Protein AF-A0A6I1W0S6-F1 (afdb_monomer_lite)

Foldseek 3Di:
DDDDDPDDDDDDDDDDPDDDDDPVNVLLVCCLVCVLQPPDWDDDPNHTSPCVVQVVQWDWDWDQDPPRWIKIKIKTFQVDGDPDLAQWAEWEADPSDTDDTHACADDNRNNDDSVDPVRRGIHMYIYTDPPNVPD

Sequence (135 aa):
EFSEREGEGTRLSVVVNRKMPDLEEIITVLAARFIHDPGFQIRVNGTPLTLAKLEQHARSHTLTLSEGRTAKVIVIDSTQQNHSSIHQGVAFWVDHRLVGDPTWAIGQVANFDGRTRFAKRYKIIVDTLGFEDHV

Secondary structure (DSSP, 8-state):
-----SS----------S-PPPHHHHHHHHHHHHTT-TTS--EETTEE--THHHHTTEEEEEEE-GGG-EEEEEEEE-TTS----TT-SEEEEETTEEEEEEESEETTEE-S-TTSHHHHHEEEEEEEET-GGG-

pLDDT: mean 77.07, std 12.6, range [37.44, 93.69]

Structure (mmCIF, N/CA/C/O backbone):
data_AF-A0A6I1W0S6-F1
#
_entry.id   AF-A0A6I1W0S6-F1
#
loop_
_atom_site.group_PDB
_atom_site.id
_atom_site.type_symbol
_atom_site.label_atom_id
_atom_site.label_alt_id
_atom_site.label_comp_id
_atom_site.label_asym_id
_atom_site.label_entity_id
_atom_site.label_seq_id
_atom_site.pdbx_PDB_ins_code
_atom_site.Cartn_x
_atom_site.Cartn_y
_atom_site.Cartn_z
_atom_site.occupancy
_atom_site.B_iso_or_equiv
_atom_site.auth_seq_id
_atom_site.auth_comp_id
_atom_site.auth_asym_id
_atom_site.auth_atom_id
_atom_site.pdbx_PDB_model_num
ATOM 1 N N . GLU A 1 1 ? -35.819 10.661 0.025 1.00 37.44 1 GLU A N 1
ATOM 2 C CA . GLU A 1 1 ? -35.445 11.747 -0.903 1.00 37.44 1 GLU A CA 1
ATOM 3 C C . GLU A 1 1 ? -33.954 11.670 -1.179 1.00 37.44 1 GLU A C 1
ATOM 5 O O . GLU A 1 1 ? -33.176 11.583 -0.234 1.00 37.44 1 GLU A O 1
ATOM 10 N N . PHE A 1 2 ? -33.558 11.625 -2.449 1.00 49.00 2 PHE A N 1
ATOM 11 C CA . PHE A 1 2 ? -32.158 11.766 -2.840 1.00 49.00 2 PHE A CA 1
ATOM 12 C C . PHE A 1 2 ? -31.937 13.243 -3.156 1.00 49.00 2 PHE A C 1
ATOM 14 O O . PHE A 1 2 ? -32.390 13.728 -4.185 1.00 49.00 2 PHE A O 1
ATOM 21 N N . SER A 1 3 ? -31.326 13.969 -2.223 1.00 57.41 3 SER A N 1
ATOM 22 C CA . SER A 1 3 ? -30.845 15.325 -2.476 1.00 57.41 3 SER A CA 1
ATOM 23 C C . SER A 1 3 ? -29.646 15.263 -3.424 1.00 57.41 3 SER A C 1
ATOM 25 O O . SER A 1 3 ? -28.824 14.349 -3.293 1.00 57.41 3 SER A O 1
ATOM 27 N N . GLU A 1 4 ? -29.501 16.247 -4.313 1.00 57.88 4 GLU A N 1
ATOM 28 C CA . GLU A 1 4 ? -28.235 16.471 -5.016 1.00 57.88 4 GLU A CA 1
ATOM 29 C C . GLU A 1 4 ? -27.103 16.575 -3.989 1.00 57.88 4 GLU A C 1
ATOM 31 O O . GLU A 1 4 ? -27.207 17.261 -2.967 1.00 57.88 4 GLU A O 1
ATOM 36 N N . ARG A 1 5 ? -26.043 15.806 -4.218 1.00 69.94 5 ARG A N 1
ATOM 37 C CA . ARG A 1 5 ? -24.804 15.862 -3.447 1.00 69.94 5 ARG A CA 1
ATOM 38 C C . ARG A 1 5 ? -23.705 16.237 -4.420 1.00 69.94 5 ARG A C 1
ATOM 40 O O . ARG A 1 5 ? -23.686 15.728 -5.533 1.00 69.94 5 ARG A O 1
ATOM 47 N N . GLU A 1 6 ? -22.802 17.109 -3.993 1.00 80.06 6 GLU A N 1
ATOM 48 C CA . GLU A 1 6 ? -21.603 17.408 -4.768 1.00 80.06 6 GLU A CA 1
ATOM 49 C C . GLU A 1 6 ? -20.769 16.135 -4.975 1.00 80.06 6 GLU A C 1
ATOM 51 O O . GLU A 1 6 ? -20.415 15.449 -4.009 1.00 80.06 6 GLU A O 1
ATOM 56 N N . GLY A 1 7 ? -20.443 15.852 -6.238 1.00 83.69 7 GLY A N 1
ATOM 57 C CA . GLY A 1 7 ? -19.538 14.781 -6.652 1.00 83.69 7 GLY A CA 1
ATOM 58 C C . GLY A 1 7 ? -20.198 13.439 -6.982 1.00 83.69 7 GLY A C 1
ATOM 59 O O . GLY A 1 7 ? -21.395 13.224 -6.805 1.00 83.69 7 GLY A O 1
ATOM 60 N N . GLU A 1 8 ? -19.367 12.513 -7.460 1.00 86.25 8 GLU A N 1
ATOM 61 C CA . GLU A 1 8 ? -19.744 11.146 -7.823 1.00 86.25 8 GLU A CA 1
ATOM 62 C C . GLU A 1 8 ? -19.042 10.144 -6.899 1.00 86.25 8 GLU A C 1
ATOM 64 O O . GLU A 1 8 ? -17.875 10.315 -6.539 1.00 86.25 8 GLU A O 1
ATOM 69 N N . GLY A 1 9 ? -19.743 9.087 -6.487 1.00 87.19 9 GLY A N 1
ATOM 70 C CA . GLY A 1 9 ? -19.147 8.049 -5.652 1.00 87.19 9 GLY A CA 1
ATOM 71 C C . GLY A 1 9 ? -20.156 7.101 -5.018 1.00 87.19 9 GLY A C 1
ATOM 72 O O . GLY A 1 9 ? -21.369 7.240 -5.169 1.00 87.19 9 GLY A O 1
ATOM 73 N N . THR A 1 10 ? -19.639 6.127 -4.270 1.00 88.50 10 THR A N 1
ATOM 74 C CA . THR A 1 10 ? -20.451 5.142 -3.544 1.00 88.50 10 THR A CA 1
ATOM 75 C C . THR A 1 10 ? -20.317 5.355 -2.042 1.00 88.50 10 THR A C 1
ATOM 77 O O . THR A 1 10 ? -19.210 5.423 -1.511 1.00 88.50 10 THR A O 1
ATOM 80 N N . ARG A 1 11 ? -21.450 5.425 -1.333 1.00 89.06 11 ARG A N 1
ATOM 81 C CA . ARG A 1 11 ? -21.488 5.461 0.134 1.00 89.06 11 ARG A CA 1
ATOM 82 C C . ARG A 1 11 ? -22.066 4.158 0.666 1.00 89.06 11 ARG A C 1
ATOM 84 O O . ARG A 1 11 ? -23.219 3.840 0.399 1.00 89.06 11 ARG A O 1
ATOM 91 N N . LEU A 1 12 ? -21.283 3.467 1.486 1.00 90.88 12 LEU A N 1
ATOM 92 C CA . LEU A 1 12 ? -21.741 2.340 2.293 1.00 90.88 12 LEU A CA 1
ATOM 93 C C . LEU A 1 12 ? -21.954 2.818 3.732 1.00 90.88 12 LEU A C 1
ATOM 95 O O . LEU A 1 12 ? -21.187 3.632 4.248 1.00 90.88 12 LEU A O 1
ATOM 99 N N . SER A 1 13 ? -23.028 2.378 4.379 1.00 92.56 13 SER A N 1
ATOM 100 C CA . SER A 1 13 ? -23.358 2.777 5.751 1.00 92.56 13 SER A CA 1
ATOM 101 C C . SER A 1 13 ? -24.023 1.619 6.479 1.00 92.56 13 SER A C 1
ATOM 103 O O . SER A 1 13 ? -24.824 0.893 5.897 1.00 92.56 13 SER A O 1
ATOM 105 N N . VAL A 1 14 ? -23.678 1.447 7.752 1.00 91.31 14 VAL A N 1
ATOM 106 C CA . VAL A 1 14 ? -24.198 0.379 8.609 1.00 91.31 14 VAL A CA 1
ATOM 107 C C . VAL A 1 14 ? -24.452 0.929 10.008 1.00 91.31 14 VAL A C 1
ATOM 109 O O . VAL A 1 14 ? -23.733 1.814 10.469 1.00 91.31 14 VAL A O 1
ATOM 112 N N . VAL A 1 15 ? -25.478 0.409 10.682 1.00 93.69 15 VAL A N 1
ATOM 113 C CA . VAL A 1 15 ? -25.746 0.703 12.094 1.00 93.69 15 VAL A CA 1
ATOM 114 C C . VAL A 1 15 ? -25.036 -0.340 12.948 1.00 93.69 15 VAL A C 1
ATOM 116 O O . VAL A 1 15 ? -25.239 -1.543 12.775 1.00 93.69 15 VAL A O 1
ATOM 119 N N . VAL A 1 16 ? -24.188 0.114 13.868 1.00 91.44 16 VAL A N 1
ATOM 120 C CA . VAL A 1 16 ? -23.445 -0.779 14.759 1.00 91.44 16 VAL A CA 1
ATOM 121 C C . VAL A 1 16 ? -24.324 -1.157 15.949 1.00 91.44 16 VAL A C 1
ATOM 123 O O . VAL A 1 16 ? -24.584 -0.338 16.823 1.00 91.44 16 VAL A O 1
ATOM 126 N N . ASN A 1 17 ? -24.761 -2.416 15.997 1.00 92.56 17 ASN A N 1
ATOM 127 C CA . ASN A 1 17 ? -25.619 -2.916 17.079 1.00 92.56 17 ASN A CA 1
ATOM 128 C C . ASN A 1 17 ? -24.824 -3.436 18.290 1.00 92.56 17 ASN A C 1
ATOM 130 O O . ASN A 1 17 ? -25.326 -3.430 19.412 1.00 92.56 17 ASN A O 1
ATOM 134 N N . ARG A 1 18 ? -23.598 -3.934 18.072 1.00 88.25 18 ARG A N 1
ATOM 135 C CA . ARG A 1 18 ? -22.690 -4.486 19.095 1.00 88.25 18 ARG A CA 1
ATOM 136 C C . ARG A 1 18 ? -21.240 -4.356 18.634 1.00 88.25 18 ARG A C 1
ATOM 138 O O . ARG A 1 18 ? -21.001 -4.360 17.433 1.00 88.25 18 ARG A O 1
ATOM 145 N N . LYS A 1 19 ? -20.299 -4.339 19.591 1.00 86.62 19 LYS A N 1
ATOM 146 C CA . LYS A 1 19 ? -18.843 -4.229 19.363 1.00 86.62 19 LYS A CA 1
ATOM 147 C C . LYS A 1 19 ? -18.498 -3.029 18.477 1.00 86.62 19 LYS A C 1
ATOM 149 O O . LYS A 1 19 ? -18.159 -3.186 17.309 1.00 86.62 19 LYS A O 1
ATOM 154 N N . MET A 1 20 ? -18.621 -1.832 19.052 1.00 88.44 20 MET A N 1
ATOM 155 C CA . MET A 1 20 ? -18.151 -0.617 18.392 1.00 88.44 20 MET A CA 1
ATOM 156 C C . MET A 1 20 ? -16.669 -0.789 18.036 1.00 88.44 20 MET A C 1
ATOM 158 O O . MET A 1 20 ? -15.904 -1.14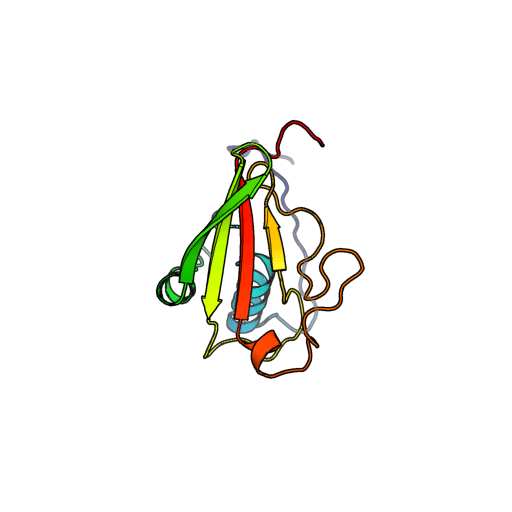6 18.935 1.00 88.44 20 MET A O 1
ATOM 162 N N . PRO A 1 21 ? -16.270 -0.602 16.767 1.00 84.75 21 PRO A N 1
ATOM 163 C CA . PRO A 1 21 ? -14.874 -0.739 16.392 1.00 84.75 21 PRO A CA 1
ATOM 164 C C . PRO A 1 21 ? -14.042 0.330 17.094 1.00 84.75 21 PRO A C 1
ATOM 166 O O . PRO A 1 21 ? -14.460 1.489 17.179 1.00 84.75 21 PRO A O 1
ATOM 169 N N . ASP A 1 22 ? -12.873 -0.066 17.579 1.00 85.69 22 ASP A N 1
ATOM 1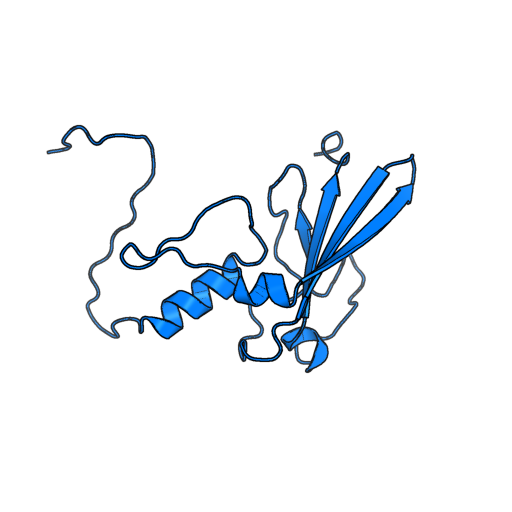70 C CA . ASP A 1 22 ? -11.923 0.873 18.150 1.00 85.69 22 ASP A CA 1
ATOM 171 C C . ASP A 1 22 ? -11.239 1.696 17.045 1.00 85.69 22 ASP A C 1
ATOM 173 O O . ASP A 1 22 ? -10.980 1.207 15.941 1.00 85.69 22 ASP A O 1
ATOM 177 N N . LEU A 1 23 ? -10.959 2.970 17.326 1.00 82.81 23 LEU A N 1
ATOM 178 C CA . LEU A 1 23 ? -10.368 3.877 16.344 1.00 82.81 23 LEU A CA 1
ATOM 179 C C . LEU A 1 23 ? -8.955 3.439 15.934 1.00 82.81 23 LEU A C 1
ATOM 181 O O . LEU A 1 23 ? -8.612 3.529 14.752 1.00 82.81 23 LEU A O 1
ATOM 185 N N . GLU A 1 24 ? -8.144 2.960 16.878 1.00 73.75 24 GLU A N 1
ATOM 186 C CA . GLU A 1 24 ? -6.790 2.482 16.590 1.00 73.75 24 GLU A CA 1
ATOM 187 C C . GLU A 1 24 ? -6.839 1.199 15.755 1.00 73.75 24 GLU A C 1
ATOM 189 O O . GLU A 1 24 ? -6.046 1.031 14.823 1.00 73.75 24 GLU A O 1
ATOM 194 N N . GLU A 1 25 ? -7.814 0.328 16.021 1.00 71.50 25 GLU A N 1
ATOM 195 C CA . GLU A 1 25 ? -8.055 -0.877 15.224 1.00 71.50 25 GLU A CA 1
ATOM 196 C C . GLU A 1 25 ? -8.475 -0.531 13.785 1.00 71.50 25 GLU A C 1
ATOM 198 O O . GLU A 1 25 ? -7.892 -1.066 12.837 1.00 71.50 25 GLU A O 1
ATOM 203 N N . ILE A 1 26 ? -9.406 0.415 13.593 1.00 81.25 26 ILE A N 1
ATOM 204 C CA . ILE A 1 26 ? -9.799 0.911 12.258 1.00 81.25 26 ILE A CA 1
ATOM 205 C C . ILE A 1 26 ? -8.572 1.420 11.499 1.00 81.25 26 ILE A C 1
ATOM 207 O O . ILE A 1 26 ? -8.344 1.041 10.347 1.00 81.25 26 ILE A O 1
ATOM 211 N N . ILE A 1 27 ? -7.780 2.279 12.143 1.00 76.88 27 ILE A N 1
ATOM 212 C CA . ILE A 1 27 ? -6.568 2.853 11.554 1.00 76.88 27 ILE A CA 1
ATOM 213 C C . ILE A 1 27 ? -5.595 1.743 11.155 1.00 76.88 27 ILE A C 1
ATOM 215 O O . ILE A 1 27 ? -5.084 1.754 10.036 1.00 76.88 27 ILE A O 1
ATOM 219 N N . THR A 1 28 ? -5.377 0.765 12.033 1.00 66.94 28 THR A N 1
ATOM 220 C CA . THR A 1 28 ? -4.467 -0.359 11.792 1.00 66.94 28 THR A CA 1
ATOM 221 C C . THR A 1 28 ? -4.924 -1.204 10.606 1.00 66.94 28 THR A C 1
ATOM 223 O O . THR A 1 28 ? -4.116 -1.525 9.733 1.00 66.94 28 THR A O 1
ATOM 226 N N . VAL A 1 29 ? -6.219 -1.528 10.524 1.00 69.94 29 VAL A N 1
ATOM 227 C CA . VAL A 1 29 ? -6.792 -2.313 9.419 1.00 69.94 29 VAL A CA 1
ATOM 228 C C . VAL A 1 29 ? -6.684 -1.561 8.093 1.00 69.94 29 VAL A C 1
ATOM 230 O O . VAL A 1 29 ? -6.237 -2.142 7.101 1.00 69.94 29 VAL A O 1
ATOM 233 N N . LEU A 1 30 ? -7.049 -0.276 8.066 1.00 77.88 30 LEU A N 1
ATOM 234 C CA . LEU A 1 30 ? -6.967 0.553 6.860 1.00 77.88 30 LEU A CA 1
ATOM 235 C C . LEU A 1 30 ? -5.517 0.740 6.410 1.00 77.88 30 LEU A C 1
ATOM 237 O O . LEU A 1 30 ? -5.217 0.543 5.235 1.00 77.88 30 LEU A O 1
ATOM 241 N N . ALA A 1 31 ? -4.607 1.039 7.340 1.00 70.75 31 ALA A N 1
ATOM 242 C CA . ALA A 1 31 ? -3.185 1.142 7.044 1.00 70.75 31 ALA A CA 1
ATOM 243 C C . ALA A 1 31 ? -2.645 -0.187 6.507 1.00 70.75 31 ALA A C 1
ATOM 245 O O . ALA A 1 31 ? -1.973 -0.203 5.487 1.00 70.75 31 ALA A O 1
ATOM 246 N N . ALA A 1 32 ? -2.958 -1.323 7.132 1.00 63.56 32 ALA A N 1
ATOM 247 C CA . ALA A 1 32 ? -2.497 -2.623 6.651 1.00 63.56 32 ALA A CA 1
ATOM 248 C C . ALA A 1 32 ? -3.023 -2.956 5.247 1.00 63.56 32 ALA A C 1
ATOM 250 O O . ALA A 1 32 ? -2.264 -3.477 4.435 1.00 63.56 32 ALA A O 1
ATOM 251 N N . ARG A 1 33 ? -4.292 -2.642 4.960 1.00 69.50 33 ARG A N 1
ATOM 252 C CA . ARG A 1 33 ? -4.927 -2.939 3.669 1.00 69.50 33 ARG A CA 1
ATOM 253 C C . ARG A 1 33 ? -4.398 -2.062 2.538 1.00 69.50 33 ARG A C 1
ATOM 255 O O . ARG A 1 33 ? -4.240 -2.544 1.424 1.00 69.50 33 ARG A O 1
ATOM 262 N N . PHE A 1 34 ? -4.140 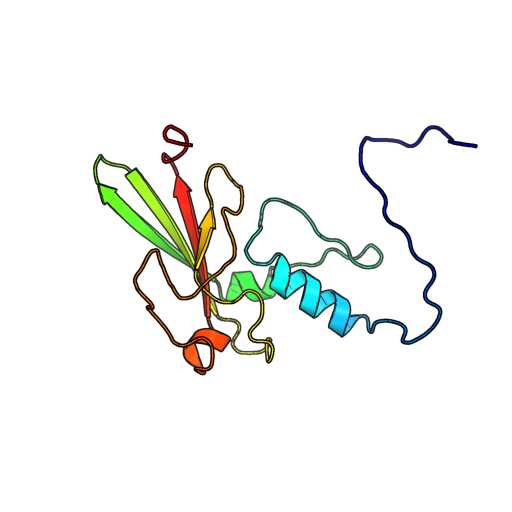-0.793 2.825 1.00 73.38 34 PHE A N 1
ATOM 263 C CA . PHE A 1 34 ? -3.923 0.217 1.794 1.00 73.38 34 PHE A CA 1
ATOM 264 C C . PHE A 1 34 ? -2.522 0.826 1.801 1.00 73.38 34 PHE A C 1
ATOM 266 O O . PHE A 1 34 ? -2.225 1.685 0.988 1.00 73.38 34 PHE A O 1
ATOM 273 N N . ILE A 1 35 ? -1.614 0.351 2.657 1.00 68.06 35 ILE A N 1
ATOM 274 C CA . ILE A 1 35 ? -0.192 0.729 2.593 1.00 68.06 35 ILE A CA 1
ATOM 275 C C . ILE A 1 35 ? 0.449 0.407 1.242 1.00 68.06 35 ILE A C 1
ATOM 277 O O . ILE A 1 35 ? 1.410 1.056 0.846 1.00 68.06 35 ILE A O 1
ATOM 281 N N . HIS A 1 36 ? -0.077 -0.604 0.553 1.00 62.81 36 HIS A N 1
ATOM 282 C CA . HIS A 1 36 ? 0.361 -0.969 -0.781 1.00 62.81 36 HIS A CA 1
ATOM 283 C C . HIS A 1 36 ? -0.293 -0.111 -1.862 1.00 62.81 36 HIS A C 1
ATOM 285 O O . HIS A 1 36 ? 0.098 -0.264 -3.004 1.00 62.81 36 HIS A O 1
ATOM 291 N N . ASP A 1 37 ? -1.246 0.764 -1.517 1.00 66.94 37 ASP A N 1
ATOM 292 C CA . ASP A 1 37 ? -2.028 1.557 -2.458 1.00 66.94 37 ASP A CA 1
ATOM 293 C C . ASP A 1 37 ? -1.875 3.074 -2.262 1.00 66.94 37 ASP A C 1
ATOM 295 O O . ASP A 1 37 ? -2.695 3.709 -1.597 1.00 66.94 37 ASP A O 1
ATOM 299 N N . PRO A 1 38 ? -0.809 3.685 -2.817 1.00 62.09 38 PRO A N 1
ATOM 300 C CA . PRO A 1 38 ? -0.597 5.130 -2.734 1.00 62.09 38 PRO A CA 1
ATOM 301 C C . PRO A 1 38 ? -1.562 5.961 -3.599 1.00 62.09 38 PRO A C 1
ATOM 303 O O . PRO A 1 38 ? -1.483 7.190 -3.564 1.00 62.09 38 PRO A O 1
ATOM 306 N N . GLY A 1 39 ? -2.449 5.337 -4.385 1.00 67.88 39 GLY A N 1
ATOM 307 C CA . GLY A 1 39 ? -3.290 6.022 -5.370 1.00 67.88 39 GLY A CA 1
ATOM 308 C C . GLY A 1 39 ? -4.434 6.848 -4.775 1.00 67.88 39 GLY A C 1
ATOM 309 O O . GLY A 1 39 ? -5.068 7.619 -5.495 1.00 67.88 39 GLY A O 1
ATOM 310 N N . PHE A 1 40 ? -4.712 6.728 -3.473 1.00 70.50 40 PHE A N 1
ATOM 311 C CA . PHE A 1 40 ? -5.803 7.462 -2.831 1.00 70.50 40 PHE A CA 1
ATOM 312 C C . PHE A 1 40 ? -5.499 7.933 -1.409 1.00 70.50 40 PHE A C 1
ATOM 314 O O . PHE A 1 40 ? -4.721 7.356 -0.654 1.00 70.50 40 PHE A O 1
ATOM 321 N N . GLN A 1 41 ? -6.192 9.006 -1.017 1.00 76.31 41 GLN A N 1
ATOM 322 C CA . GLN A 1 41 ? -6.164 9.540 0.339 1.00 76.31 41 GLN A CA 1
ATOM 323 C C . GLN A 1 41 ? -7.251 8.881 1.192 1.00 76.31 41 GLN A C 1
ATOM 325 O O . GLN A 1 41 ? -8.442 8.982 0.898 1.00 76.31 41 GLN A O 1
ATOM 330 N N . ILE A 1 42 ? -6.850 8.284 2.312 1.00 82.50 42 ILE A N 1
ATOM 331 C CA . ILE A 1 42 ? -7.775 7.775 3.328 1.00 82.50 42 ILE A CA 1
ATOM 332 C C . ILE A 1 42 ? -7.957 8.831 4.414 1.00 82.50 42 ILE A C 1
ATOM 334 O O . ILE A 1 42 ? -6.990 9.437 4.881 1.00 82.50 42 ILE A O 1
ATOM 338 N N . ARG A 1 43 ? -9.198 9.023 4.862 1.00 85.31 43 ARG A N 1
ATOM 339 C CA . ARG A 1 43 ? -9.538 9.866 6.012 1.00 85.31 43 ARG A CA 1
ATOM 340 C C . ARG A 1 43 ? -10.375 9.070 7.005 1.00 85.31 43 ARG A C 1
ATOM 342 O O . ARG A 1 43 ? -11.377 8.476 6.618 1.00 85.31 43 ARG A O 1
ATOM 349 N N . VAL A 1 44 ? -10.000 9.104 8.281 1.00 87.69 44 VAL A N 1
ATOM 350 C CA . VAL A 1 44 ? -10.781 8.522 9.384 1.00 87.69 44 VAL A CA 1
ATOM 351 C C . VAL A 1 44 ? -11.262 9.666 10.265 1.00 87.69 44 VAL A C 1
ATOM 353 O O . VAL A 1 44 ? -10.454 10.453 10.751 1.00 87.69 44 VAL A O 1
ATOM 356 N N . ASN A 1 45 ? -12.581 9.807 10.426 1.00 88.25 45 ASN A N 1
ATOM 357 C CA . ASN A 1 45 ? -13.205 10.917 11.163 1.00 88.25 45 ASN A CA 1
ATOM 358 C C . ASN A 1 45 ? -12.720 12.313 10.713 1.00 88.25 45 ASN A C 1
ATOM 360 O O . ASN A 1 45 ? -12.544 13.216 11.521 1.00 88.25 45 ASN A O 1
ATOM 364 N N . GLY A 1 46 ? -12.472 12.485 9.410 1.00 85.00 46 GLY A N 1
ATOM 365 C CA . GLY A 1 46 ? -11.983 13.740 8.828 1.00 85.00 46 GLY A CA 1
ATOM 366 C C . GLY A 1 46 ? -10.466 13.942 8.910 1.00 85.00 46 GLY A C 1
ATOM 367 O O . GLY A 1 46 ? -9.937 14.769 8.167 1.00 85.00 46 GLY A O 1
ATOM 368 N N . THR A 1 47 ? -9.760 13.152 9.717 1.00 82.62 47 THR A N 1
ATOM 369 C CA . THR A 1 47 ? -8.299 13.194 9.829 1.00 82.62 47 THR A CA 1
ATOM 370 C C . THR A 1 47 ? -7.665 12.366 8.711 1.00 82.62 47 THR A C 1
ATOM 372 O O . THR A 1 47 ? -7.981 11.177 8.594 1.00 82.62 47 THR A O 1
ATOM 375 N N . PRO A 1 48 ? -6.778 12.946 7.879 1.00 79.25 48 PRO A N 1
ATOM 376 C CA . PRO A 1 48 ? -6.004 12.180 6.911 1.00 79.25 48 PRO A CA 1
ATOM 377 C C . PRO A 1 48 ? -5.192 11.098 7.616 1.00 79.25 48 PRO A C 1
ATOM 379 O O . PRO A 1 48 ? -4.476 11.373 8.580 1.00 79.25 48 PRO A O 1
ATOM 382 N N . LEU A 1 49 ? -5.292 9.868 7.125 1.00 76.12 49 LEU A N 1
ATOM 383 C CA . LEU A 1 49 ? -4.418 8.797 7.562 1.00 76.12 49 LEU A CA 1
ATOM 384 C C . LEU A 1 49 ? -3.072 8.984 6.862 1.00 76.12 49 LEU A C 1
ATOM 386 O O . LEU A 1 49 ? -2.863 8.514 5.745 1.00 76.12 49 LEU A O 1
ATOM 390 N N . THR A 1 50 ? -2.165 9.723 7.496 1.00 62.56 50 THR A N 1
ATOM 391 C CA . THR A 1 50 ? -0.833 9.947 6.940 1.00 62.56 50 THR A CA 1
ATOM 392 C C . THR A 1 50 ? -0.005 8.673 7.096 1.00 62.56 50 THR A C 1
ATOM 394 O O . THR A 1 50 ? 0.546 8.392 8.162 1.00 62.56 50 THR A O 1
ATOM 397 N N . LEU A 1 51 ? 0.131 7.916 6.007 1.00 61.59 51 LEU A N 1
ATOM 398 C CA . LEU A 1 51 ? 1.079 6.801 5.895 1.00 61.59 51 LEU A CA 1
ATOM 399 C C . LEU A 1 51 ? 2.549 7.268 6.003 1.00 61.59 51 LEU A C 1
ATOM 401 O O . LEU A 1 51 ? 3.447 6.440 6.069 1.00 61.59 51 LEU A O 1
ATOM 405 N N . ALA A 1 52 ? 2.804 8.577 6.111 1.00 52.75 52 ALA A N 1
ATOM 406 C CA . ALA A 1 52 ? 4.124 9.205 6.210 1.00 52.75 52 ALA A CA 1
ATOM 407 C C . ALA A 1 52 ? 5.076 8.586 7.251 1.00 52.75 52 ALA A C 1
ATOM 409 O O . ALA A 1 52 ? 6.282 8.542 7.027 1.00 52.75 52 ALA A O 1
ATOM 410 N N . LYS A 1 53 ? 4.575 8.059 8.380 1.00 52.56 53 LYS A N 1
ATOM 411 C CA . LYS A 1 53 ? 5.437 7.332 9.339 1.00 52.56 53 LYS A CA 1
ATOM 412 C C . LYS A 1 53 ? 6.024 6.048 8.741 1.00 52.56 53 LYS A C 1
ATOM 414 O O . LYS A 1 53 ? 7.144 5.680 9.069 1.00 52.56 53 LYS A O 1
ATOM 419 N N . LEU A 1 54 ? 5.279 5.375 7.868 1.00 55.53 54 LEU A N 1
ATOM 420 C CA . LEU A 1 54 ? 5.736 4.191 7.141 1.00 55.53 54 LEU A CA 1
ATOM 421 C C . LEU A 1 54 ? 6.649 4.588 5.973 1.00 55.53 54 LEU A C 1
ATOM 423 O O . LEU A 1 54 ? 7.631 3.896 5.721 1.00 55.53 54 LEU A O 1
ATOM 427 N N . GLU A 1 55 ? 6.397 5.735 5.332 1.00 56.44 55 GLU A N 1
ATOM 428 C CA . GLU A 1 55 ? 7.276 6.306 4.297 1.00 56.44 55 GLU A CA 1
ATOM 429 C C . GLU A 1 55 ? 8.668 6.667 4.832 1.00 56.44 55 GLU A C 1
ATOM 431 O O . GLU A 1 55 ? 9.659 6.462 4.137 1.00 56.44 55 GLU A O 1
ATOM 436 N N . GLN A 1 56 ? 8.785 7.121 6.088 1.00 60.59 56 GLN A N 1
ATOM 437 C CA . GLN A 1 56 ? 10.095 7.351 6.723 1.00 60.59 56 GLN A CA 1
ATOM 438 C C . GLN A 1 56 ? 10.952 6.078 6.808 1.00 60.59 56 GLN A C 1
ATOM 440 O O . GLN A 1 56 ? 12.182 6.149 6.853 1.00 60.59 56 GLN A O 1
ATOM 445 N N . HIS A 1 57 ? 10.306 4.914 6.810 1.00 67.50 57 HIS A N 1
ATOM 446 C CA . HIS A 1 57 ? 10.949 3.606 6.804 1.00 67.50 57 HIS A CA 1
ATOM 447 C C . HIS A 1 57 ? 10.868 2.916 5.438 1.00 67.50 57 HIS A C 1
ATOM 449 O O . HIS A 1 57 ? 11.231 1.743 5.321 1.00 67.50 57 HIS A O 1
ATOM 455 N N . ALA A 1 58 ? 10.420 3.634 4.406 1.00 77.12 58 ALA A N 1
ATOM 456 C CA . ALA A 1 58 ? 10.402 3.149 3.044 1.00 77.12 58 ALA A CA 1
ATOM 457 C C . ALA A 1 58 ? 11.767 3.370 2.384 1.00 77.12 58 ALA A C 1
ATOM 459 O O . ALA A 1 58 ? 12.375 4.440 2.460 1.00 77.12 58 ALA A O 1
ATOM 460 N N . ARG A 1 59 ? 12.262 2.340 1.707 1.00 83.88 59 ARG A N 1
ATOM 461 C CA . ARG A 1 59 ? 13.458 2.392 0.865 1.00 83.88 59 ARG A CA 1
ATOM 462 C C . ARG A 1 59 ? 13.045 2.021 -0.548 1.00 83.88 59 ARG A C 1
ATOM 464 O O . ARG A 1 59 ? 12.442 0.970 -0.741 1.00 83.88 59 ARG A O 1
ATOM 471 N N . SER A 1 60 ? 13.372 2.862 -1.525 1.00 85.50 60 SER A N 1
ATOM 472 C CA . SER A 1 60 ? 13.133 2.559 -2.936 1.00 85.50 60 SER A CA 1
ATOM 473 C C . SER A 1 60 ? 14.395 2.055 -3.628 1.00 85.50 60 SER A C 1
ATOM 475 O O . SER A 1 60 ? 15.481 2.595 -3.412 1.00 85.50 60 SER A O 1
ATOM 477 N N . HIS A 1 61 ? 14.235 1.080 -4.513 1.00 90.56 61 HIS A N 1
ATOM 478 C CA . HIS A 1 61 ? 15.271 0.588 -5.406 1.00 90.56 61 HIS A CA 1
ATOM 479 C C . HIS A 1 61 ? 14.674 0.336 -6.792 1.00 90.56 61 HIS A C 1
ATOM 481 O O . HIS A 1 61 ? 13.582 -0.213 -6.897 1.00 90.56 61 HIS A O 1
ATOM 487 N N . THR A 1 62 ? 15.378 0.726 -7.850 1.00 91.56 62 THR A N 1
ATOM 488 C CA . THR A 1 62 ? 14.937 0.479 -9.227 1.00 91.56 62 THR A CA 1
ATOM 489 C C . THR A 1 62 ? 15.645 -0.752 -9.766 1.00 91.56 62 THR A C 1
ATOM 491 O O . THR A 1 62 ? 16.872 -0.786 -9.817 1.00 91.56 62 THR A O 1
ATOM 494 N N . LEU A 1 63 ? 14.870 -1.750 -10.177 1.00 90.75 63 LEU A N 1
ATOM 495 C CA . LEU A 1 63 ? 15.354 -2.939 -10.863 1.00 90.75 63 LEU A CA 1
ATOM 496 C C . LEU A 1 63 ? 15.257 -2.736 -12.373 1.00 90.75 63 LEU A C 1
ATOM 498 O O . LEU A 1 63 ? 14.199 -2.372 -12.888 1.00 90.75 63 LEU A O 1
ATOM 502 N N . THR A 1 64 ? 16.349 -3.013 -13.080 1.00 89.44 64 THR A N 1
ATOM 503 C CA . THR A 1 64 ? 16.336 -3.145 -14.539 1.00 89.44 64 THR A CA 1
ATOM 504 C C . THR A 1 64 ? 15.855 -4.544 -14.902 1.00 89.44 64 THR A C 1
ATOM 506 O O . THR A 1 64 ? 16.377 -5.538 -14.397 1.00 89.44 64 THR A O 1
ATOM 509 N N . LEU A 1 65 ? 14.849 -4.610 -15.765 1.00 85.12 65 LEU A N 1
ATOM 510 C CA . LEU A 1 65 ? 14.265 -5.842 -16.276 1.00 85.12 65 LEU A CA 1
ATOM 511 C C . LEU A 1 65 ? 14.691 -6.049 -17.738 1.00 85.12 65 LEU A C 1
ATOM 513 O O . LEU A 1 65 ? 15.411 -5.236 -18.322 1.00 85.12 65 LEU A O 1
ATOM 517 N N . SER A 1 66 ? 14.272 -7.164 -18.334 1.00 84.19 66 SER A N 1
ATOM 518 C CA . SER A 1 66 ? 14.480 -7.416 -19.761 1.00 84.19 66 SER A CA 1
ATOM 519 C C . SER A 1 66 ? 13.809 -6.342 -20.626 1.00 84.19 66 SER A C 1
ATOM 521 O O . SER A 1 66 ? 12.878 -5.665 -20.193 1.00 84.19 66 SER A O 1
ATOM 523 N N . GLU A 1 67 ? 14.280 -6.199 -21.868 1.00 84.06 67 GLU A N 1
ATOM 524 C CA . GLU A 1 67 ? 13.685 -5.298 -22.873 1.00 84.06 67 GLU A CA 1
ATOM 525 C C . GLU A 1 67 ? 13.678 -3.810 -22.476 1.00 84.06 67 GLU A C 1
ATOM 527 O O . GLU A 1 67 ? 12.844 -3.038 -22.934 1.00 84.06 67 GLU A O 1
ATOM 532 N N . GLY A 1 68 ? 14.606 -3.391 -21.611 1.00 83.12 68 GLY A N 1
ATOM 533 C CA . GLY A 1 68 ? 14.711 -1.994 -21.175 1.00 83.12 68 GLY A CA 1
ATOM 534 C C . GLY A 1 68 ? 13.617 -1.554 -20.200 1.00 83.12 68 GLY A C 1
ATOM 535 O O . GLY A 1 68 ? 13.553 -0.375 -19.857 1.00 83.12 68 GLY A O 1
ATOM 536 N N . ARG A 1 69 ? 12.779 -2.483 -19.724 1.00 84.19 69 ARG A N 1
ATOM 537 C CA . ARG A 1 69 ? 11.745 -2.202 -18.723 1.00 84.19 69 ARG A CA 1
ATOM 538 C C . ARG A 1 69 ? 12.372 -2.007 -17.347 1.00 84.19 69 ARG A C 1
ATOM 540 O O . ARG A 1 69 ? 13.473 -2.488 -17.061 1.00 84.19 69 ARG A O 1
ATOM 547 N N . THR A 1 70 ? 11.650 -1.332 -16.460 1.00 88.81 70 THR A N 1
ATOM 548 C CA . THR A 1 70 ? 12.104 -1.116 -15.083 1.00 88.81 70 THR A CA 1
ATOM 549 C C . THR A 1 70 ? 10.979 -1.346 -14.094 1.00 88.81 70 THR A C 1
ATOM 551 O O . THR A 1 70 ? 9.823 -1.057 -14.383 1.00 88.81 70 THR A O 1
ATOM 554 N N . ALA A 1 71 ? 11.322 -1.838 -12.909 1.00 89.38 71 ALA A N 1
ATOM 555 C CA . ALA A 1 71 ? 10.395 -1.905 -11.790 1.00 89.38 71 ALA A CA 1
ATOM 556 C C . ALA A 1 71 ? 10.956 -1.124 -10.608 1.00 89.38 71 ALA A C 1
ATOM 558 O O . ALA A 1 71 ? 12.106 -1.317 -10.202 1.00 89.38 71 ALA A O 1
ATOM 559 N N . LYS A 1 72 ? 10.138 -0.253 -10.027 1.00 88.69 72 LYS A N 1
ATOM 560 C CA . LYS A 1 72 ? 10.451 0.427 -8.778 1.00 88.69 72 LYS A CA 1
ATOM 561 C C . LYS A 1 72 ? 9.978 -0.447 -7.623 1.00 88.69 72 LYS A C 1
ATOM 563 O O . LYS A 1 72 ? 8.789 -0.644 -7.406 1.00 88.69 72 LYS A O 1
ATOM 568 N N . VAL A 1 73 ? 10.929 -0.954 -6.855 1.00 89.81 73 VAL A N 1
ATOM 569 C CA . VAL A 1 73 ? 10.675 -1.716 -5.636 1.00 89.81 73 VAL A CA 1
ATOM 570 C C . VAL A 1 73 ? 10.719 -0.771 -4.449 1.00 89.81 73 VAL A C 1
ATOM 572 O O . VAL A 1 73 ? 11.704 -0.064 -4.247 1.00 89.81 73 VAL A O 1
ATOM 575 N N . ILE A 1 74 ? 9.667 -0.766 -3.642 1.00 85.75 74 ILE A N 1
ATOM 576 C CA . ILE A 1 74 ? 9.585 -0.008 -2.396 1.00 85.75 74 ILE A CA 1
ATOM 577 C C . ILE A 1 74 ? 9.469 -1.012 -1.257 1.00 85.75 74 ILE A C 1
ATOM 579 O O . ILE A 1 74 ? 8.512 -1.779 -1.180 1.00 85.75 74 ILE A O 1
ATOM 583 N N . VAL A 1 75 ? 10.455 -1.012 -0.367 1.00 86.38 75 VAL A N 1
ATOM 584 C CA . VAL A 1 75 ? 10.466 -1.846 0.835 1.00 86.38 75 VAL A CA 1
ATOM 585 C C . VAL A 1 75 ? 10.118 -0.975 2.022 1.00 86.38 75 VAL A C 1
ATOM 587 O O . VAL A 1 75 ? 10.832 -0.020 2.315 1.00 86.38 75 VAL A O 1
ATOM 590 N N . ILE A 1 76 ? 9.046 -1.323 2.717 1.00 80.94 76 ILE A N 1
ATOM 591 C CA . ILE A 1 76 ? 8.593 -0.640 3.922 1.00 80.94 76 ILE A CA 1
ATOM 592 C C . ILE A 1 76 ? 8.928 -1.516 5.123 1.00 80.94 76 ILE A C 1
ATOM 594 O O . ILE A 1 76 ? 8.506 -2.673 5.200 1.00 80.94 76 ILE A O 1
ATOM 598 N N . ASP A 1 77 ? 9.673 -0.955 6.071 1.00 80.25 77 ASP A N 1
ATOM 599 C CA . ASP A 1 77 ? 9.975 -1.600 7.345 1.00 80.25 77 ASP A CA 1
ATOM 600 C C . ASP A 1 77 ? 8.990 -1.144 8.430 1.00 80.25 77 ASP A C 1
ATOM 602 O O . ASP A 1 77 ? 9.088 -0.043 8.970 1.00 80.25 77 ASP A O 1
ATOM 606 N N . SER A 1 78 ? 8.043 -2.009 8.790 1.00 69.25 78 SER A N 1
ATOM 607 C CA . SER A 1 78 ? 7.027 -1.722 9.803 1.00 69.25 78 SER A CA 1
ATOM 608 C C . SER A 1 78 ? 7.436 -2.159 11.213 1.00 69.25 78 SER A C 1
ATOM 610 O O . SER A 1 78 ? 6.578 -2.640 11.952 1.00 69.25 78 SER A O 1
ATOM 612 N N . THR A 1 79 ? 8.718 -2.000 11.586 1.00 60.75 79 THR A N 1
ATOM 613 C CA . THR A 1 79 ? 9.353 -2.344 12.889 1.00 60.75 79 THR A CA 1
ATOM 614 C C . THR A 1 79 ? 8.489 -2.241 14.156 1.00 60.75 79 THR A C 1
ATOM 616 O O . THR A 1 79 ? 8.784 -2.940 15.122 1.00 60.75 79 THR A O 1
ATOM 619 N N . GLN A 1 80 ? 7.454 -1.402 14.176 1.00 50.25 80 GLN A N 1
ATOM 620 C CA . GLN A 1 80 ? 6.636 -1.102 15.351 1.00 50.25 80 GLN A CA 1
ATOM 621 C C . GLN A 1 80 ? 5.176 -1.598 15.286 1.00 50.25 80 GLN A C 1
ATOM 623 O O . GLN A 1 80 ? 4.501 -1.531 16.306 1.00 50.25 80 GLN A O 1
ATOM 628 N N . GLN A 1 81 ? 4.631 -2.018 14.131 1.00 51.09 81 GLN A N 1
ATOM 629 C CA . GLN A 1 81 ? 3.186 -1.796 13.914 1.00 51.09 81 GLN A CA 1
ATOM 630 C C . GLN A 1 81 ? 2.309 -2.913 13.337 1.00 51.09 81 GLN A C 1
ATOM 632 O O . GLN A 1 81 ? 1.163 -2.617 13.038 1.00 51.09 81 GLN A O 1
ATOM 637 N N . ASN A 1 82 ? 2.716 -4.182 13.223 1.00 50.41 82 ASN A N 1
ATOM 638 C CA . ASN A 1 82 ? 1.726 -5.208 12.847 1.00 50.41 82 ASN A CA 1
ATOM 639 C C . ASN A 1 82 ? 1.984 -6.587 13.463 1.00 50.41 82 ASN A C 1
ATOM 641 O O . ASN A 1 82 ? 2.938 -7.282 13.123 1.00 50.41 82 ASN A O 1
ATOM 645 N N . HIS A 1 83 ? 1.059 -7.021 14.323 1.00 50.94 83 HIS A N 1
ATOM 646 C CA . HIS A 1 83 ? 0.967 -8.409 14.790 1.00 50.94 83 HIS A CA 1
ATOM 647 C C . HIS A 1 83 ? 0.156 -9.304 13.834 1.00 50.94 83 HIS A C 1
ATOM 649 O O . HIS A 1 83 ? 0.223 -10.530 13.941 1.00 50.94 83 HIS A O 1
ATOM 655 N N . SER A 1 84 ? -0.587 -8.706 12.894 1.00 56.66 84 SER A N 1
ATOM 656 C CA . SER A 1 84 ? -1.431 -9.415 11.927 1.00 56.66 84 SER A CA 1
ATOM 657 C C . SER A 1 84 ? -0.637 -9.862 10.703 1.00 56.66 84 SER A C 1
ATOM 659 O O . SER A 1 84 ? 0.073 -9.053 10.113 1.00 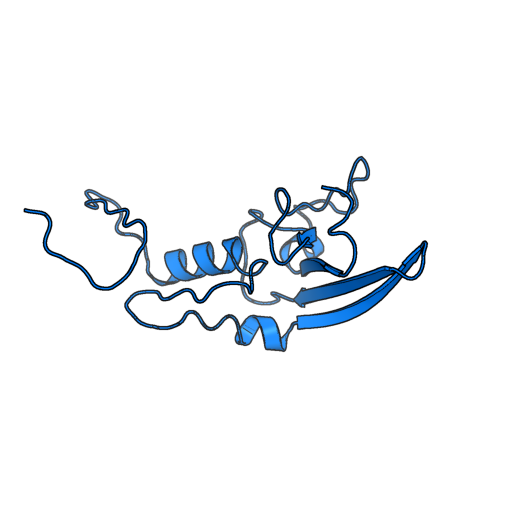56.66 84 SER A O 1
ATOM 661 N N . SER A 1 85 ? -0.802 -11.127 10.306 1.00 55.62 85 SER A N 1
ATOM 662 C CA . SER A 1 85 ? -0.237 -11.731 9.088 1.00 55.62 85 SER A CA 1
ATOM 663 C C . SER A 1 85 ? -1.047 -11.452 7.813 1.00 55.62 85 SER A C 1
ATOM 665 O O . SER A 1 85 ? -0.743 -12.012 6.765 1.00 55.62 85 SER A O 1
ATOM 667 N N . ILE A 1 86 ? -2.106 -10.643 7.896 1.00 58.34 86 ILE A N 1
ATOM 668 C CA . ILE A 1 86 ? -3.034 -10.388 6.785 1.00 58.34 86 ILE A CA 1
ATOM 669 C C . ILE A 1 86 ? -2.478 -9.263 5.889 1.00 58.34 86 ILE A C 1
ATOM 671 O O . ILE A 1 86 ? -1.982 -8.261 6.404 1.00 58.34 86 ILE A O 1
ATOM 675 N N . HIS A 1 87 ? -2.577 -9.433 4.563 1.00 64.56 87 HIS A N 1
ATOM 676 C CA . HIS A 1 87 ? -2.062 -8.515 3.528 1.00 64.56 87 HIS A CA 1
ATOM 677 C C . HIS A 1 87 ? -0.548 -8.236 3.643 1.00 64.56 87 HIS A C 1
ATOM 679 O O . HIS A 1 87 ? -0.098 -7.102 3.502 1.00 64.56 87 HIS A O 1
ATOM 685 N N . GLN A 1 88 ? 0.244 -9.268 3.951 1.00 74.44 88 GLN A N 1
ATOM 686 C CA . GLN A 1 88 ? 1.708 -9.194 3.965 1.00 74.44 88 GLN A CA 1
ATOM 687 C C . GLN A 1 88 ? 2.298 -9.797 2.695 1.00 74.44 88 GLN A C 1
ATOM 689 O O . GLN A 1 88 ? 1.758 -10.754 2.148 1.00 74.44 88 GLN A O 1
ATOM 694 N N . GLY A 1 89 ? 3.460 -9.293 2.292 1.00 85.12 89 GLY A N 1
ATOM 695 C CA . GLY A 1 89 ? 4.212 -9.839 1.174 1.00 85.12 89 GLY A CA 1
ATOM 696 C C . GLY A 1 89 ? 4.552 -8.810 0.120 1.00 85.12 89 GLY A C 1
ATOM 697 O O . GLY A 1 89 ? 4.718 -7.621 0.410 1.00 85.12 89 GLY A O 1
ATOM 698 N N . VAL A 1 90 ? 4.705 -9.320 -1.095 1.00 89.38 90 VAL A N 1
ATOM 699 C CA . VAL A 1 90 ? 4.989 -8.554 -2.297 1.00 89.38 90 VAL A CA 1
ATOM 700 C C . VAL A 1 90 ? 3.664 -8.215 -2.961 1.00 89.38 90 VAL A C 1
ATOM 702 O O . VAL A 1 90 ? 2.909 -9.106 -3.343 1.00 89.38 90 VAL A O 1
ATOM 705 N N . ALA A 1 91 ? 3.379 -6.923 -3.058 1.00 88.44 91 ALA A N 1
ATOM 706 C CA . ALA A 1 91 ? 2.252 -6.373 -3.792 1.00 88.44 91 ALA A CA 1
ATOM 707 C C . ALA A 1 91 ? 2.733 -5.896 -5.164 1.00 88.44 91 ALA A C 1
ATOM 709 O O . ALA A 1 91 ? 3.712 -5.151 -5.236 1.00 88.44 91 ALA A O 1
ATOM 710 N N . PHE A 1 92 ? 2.048 -6.303 -6.231 1.00 87.06 92 PHE A N 1
ATOM 711 C CA . PHE A 1 92 ? 2.371 -5.876 -7.591 1.00 87.06 92 PHE A CA 1
ATOM 712 C C . PHE A 1 92 ? 1.454 -4.753 -8.039 1.00 87.06 92 PHE A C 1
ATOM 714 O O . PHE A 1 92 ? 0.238 -4.817 -7.864 1.00 87.06 92 PHE A O 1
ATOM 721 N N . TRP A 1 93 ? 2.075 -3.727 -8.598 1.00 84.81 93 TRP A N 1
ATOM 722 C CA . TRP A 1 93 ? 1.447 -2.520 -9.092 1.00 84.81 93 TRP A CA 1
ATOM 723 C C . TRP A 1 93 ? 1.693 -2.412 -10.590 1.00 84.81 93 TRP A C 1
ATOM 725 O O . TRP A 1 93 ? 2.841 -2.368 -11.034 1.00 84.81 93 TRP A O 1
ATOM 735 N N . VAL A 1 94 ? 0.606 -2.410 -11.355 1.00 82.31 94 VAL A N 1
ATOM 736 C CA . VAL A 1 94 ? 0.606 -2.245 -12.813 1.00 82.31 94 VAL A CA 1
ATOM 737 C C . VAL A 1 94 ? -0.376 -1.125 -13.116 1.00 82.31 94 VAL A C 1
ATOM 739 O O . VAL A 1 94 ? -1.498 -1.166 -12.611 1.00 82.31 94 VAL A O 1
ATOM 742 N N . ASP A 1 95 ? 0.047 -0.113 -13.874 1.00 76.50 95 ASP A N 1
ATOM 743 C CA . ASP A 1 95 ? -0.784 1.060 -14.195 1.00 76.50 95 ASP A CA 1
ATOM 744 C C . ASP A 1 95 ? -1.452 1.684 -12.948 1.00 76.50 95 ASP A C 1
ATOM 746 O O . ASP A 1 95 ? -2.663 1.892 -12.873 1.00 76.50 95 ASP A O 1
ATOM 750 N N . HIS A 1 96 ? -0.658 1.898 -11.893 1.00 69.94 96 HIS A N 1
ATOM 751 C CA . HIS A 1 96 ? -1.120 2.459 -10.615 1.00 69.94 96 HIS A CA 1
ATOM 752 C C . HIS A 1 96 ? -2.255 1.678 -9.927 1.00 69.94 96 HIS A C 1
ATOM 754 O O . HIS A 1 96 ? -2.998 2.239 -9.118 1.00 69.94 96 HIS A O 1
ATOM 760 N N . ARG A 1 97 ? -2.403 0.383 -10.232 1.00 74.25 97 ARG A N 1
ATOM 761 C CA . ARG A 1 97 ? -3.396 -0.497 -9.611 1.00 74.25 97 ARG A CA 1
ATOM 762 C C . ARG A 1 97 ? -2.736 -1.714 -8.989 1.00 74.25 97 ARG A C 1
ATOM 764 O O . ARG A 1 97 ? -1.860 -2.338 -9.584 1.00 74.25 97 ARG A O 1
ATOM 771 N N . LEU A 1 98 ? -3.221 -2.086 -7.805 1.00 81.31 98 LEU A N 1
ATOM 772 C CA . LEU A 1 98 ? -2.873 -3.351 -7.172 1.00 81.31 98 LEU A CA 1
ATOM 773 C C . LEU A 1 98 ? -3.419 -4.520 -8.005 1.00 81.31 98 LEU A C 1
ATOM 775 O O . LEU A 1 98 ? -4.628 -4.628 -8.218 1.00 81.31 98 LEU A O 1
ATOM 779 N N . VAL A 1 99 ? -2.531 -5.415 -8.434 1.00 83.19 99 VAL A N 1
ATOM 780 C CA . VAL A 1 99 ? -2.883 -6.648 -9.147 1.00 83.19 99 VAL A CA 1
ATOM 781 C C . VAL A 1 99 ? -2.758 -7.838 -8.199 1.00 83.19 99 VAL A C 1
ATOM 783 O O . VAL A 1 99 ? -1.670 -8.158 -7.720 1.00 83.19 99 VAL A O 1
ATOM 786 N N . GLY A 1 100 ? -3.883 -8.516 -7.959 1.00 82.94 100 GLY A N 1
ATOM 787 C CA . GLY A 1 100 ? -3.963 -9.655 -7.043 1.00 82.94 100 GLY A CA 1
ATOM 788 C C . GLY A 1 100 ? -3.837 -9.266 -5.566 1.00 82.94 100 GLY A C 1
ATOM 789 O O . GLY A 1 100 ? -3.964 -8.100 -5.196 1.00 82.94 100 GLY A O 1
ATOM 790 N N . ASP A 1 101 ? -3.595 -10.265 -4.718 1.00 83.56 101 ASP A N 1
ATOM 791 C CA . ASP A 1 101 ? -3.373 -10.068 -3.285 1.00 83.56 101 ASP A CA 1
ATOM 792 C C . ASP A 1 101 ? -1.870 -10.047 -2.960 1.00 83.56 101 ASP A C 1
ATOM 794 O O . ASP A 1 101 ? -1.116 -10.853 -3.516 1.00 83.56 101 ASP A O 1
ATOM 798 N N . PRO A 1 102 ? -1.410 -9.194 -2.022 1.00 86.75 102 PRO A N 1
ATOM 799 C CA . PRO A 1 102 ? -0.036 -9.240 -1.539 1.00 86.75 102 PRO A CA 1
ATOM 800 C C . PRO A 1 102 ? 0.307 -10.619 -0.967 1.00 86.75 102 PRO A C 1
ATOM 802 O O . PRO A 1 102 ? -0.433 -11.162 -0.142 1.00 86.75 102 PRO A O 1
ATOM 805 N N . THR A 1 103 ? 1.440 -11.178 -1.390 1.00 88.12 103 THR A N 1
ATOM 806 C CA . THR A 1 103 ? 1.854 -12.528 -0.986 1.00 88.12 103 THR A CA 1
ATOM 807 C C . THR A 1 103 ? 3.371 -12.688 -0.977 1.00 88.12 103 THR A C 1
ATOM 809 O O . THR A 1 103 ? 4.102 -12.028 -1.714 1.00 88.12 103 THR A O 1
ATOM 812 N N . TRP A 1 104 ? 3.877 -13.576 -0.121 1.00 90.31 104 TRP A N 1
ATOM 813 C CA . TRP A 1 104 ? 5.288 -13.974 -0.130 1.00 90.31 104 TRP A CA 1
ATOM 814 C C . TRP A 1 104 ? 5.606 -15.045 -1.187 1.00 90.31 104 TRP A C 1
ATOM 816 O O . TRP A 1 104 ? 6.776 -15.375 -1.398 1.00 90.31 104 TRP A O 1
ATOM 826 N N . ALA A 1 105 ? 4.592 -15.570 -1.877 1.00 89.38 105 ALA A N 1
ATOM 827 C CA . ALA A 1 105 ? 4.757 -16.450 -3.026 1.00 89.38 105 ALA A CA 1
ATOM 828 C C . ALA A 1 105 ? 4.646 -15.653 -4.333 1.00 89.38 105 ALA A C 1
ATOM 830 O O . ALA A 1 105 ? 3.621 -15.036 -4.591 1.00 89.38 105 ALA A O 1
ATOM 831 N N . ILE A 1 106 ? 5.686 -15.670 -5.167 1.00 87.19 106 ILE A N 1
ATOM 832 C CA . ILE A 1 106 ? 5.668 -15.015 -6.483 1.00 87.19 106 ILE A CA 1
ATOM 833 C C . ILE A 1 106 ? 5.555 -16.111 -7.540 1.00 87.19 106 ILE A C 1
ATOM 835 O O . ILE A 1 106 ? 6.452 -16.946 -7.683 1.00 87.19 106 ILE A O 1
ATOM 839 N N . GLY A 1 107 ? 4.435 -16.133 -8.264 1.00 84.50 107 GLY A N 1
ATOM 840 C CA . GLY A 1 107 ? 4.114 -17.230 -9.176 1.00 84.50 107 GLY A CA 1
ATOM 841 C C . GLY A 1 107 ? 4.033 -18.563 -8.424 1.00 84.50 107 GLY A C 1
ATOM 842 O O . GLY A 1 107 ? 3.262 -18.699 -7.481 1.00 84.50 107 GLY A O 1
ATOM 843 N N . GLN A 1 108 ? 4.847 -19.541 -8.829 1.00 85.81 108 GLN A N 1
ATOM 844 C CA . GLN A 1 108 ? 4.925 -20.860 -8.180 1.00 85.81 108 GLN A CA 1
ATOM 845 C C . GLN A 1 108 ? 6.014 -20.944 -7.096 1.00 85.81 108 GLN A C 1
ATOM 847 O O . GLN A 1 108 ? 6.214 -21.999 -6.494 1.00 85.81 108 GLN A O 1
ATOM 852 N N . VAL A 1 109 ? 6.744 -19.853 -6.844 1.00 86.88 109 VAL A N 1
ATOM 853 C CA . VAL A 1 109 ? 7.877 -19.840 -5.914 1.00 86.88 109 VAL A CA 1
ATOM 854 C C . VAL A 1 109 ? 7.448 -19.235 -4.583 1.00 86.88 109 VAL A C 1
ATOM 856 O O . VAL A 1 109 ? 7.164 -18.041 -4.492 1.00 86.88 109 VAL A O 1
ATOM 859 N N . ALA A 1 110 ? 7.440 -20.048 -3.528 1.00 85.56 110 ALA A N 1
ATOM 860 C CA . ALA A 1 110 ? 7.261 -19.576 -2.158 1.00 85.56 110 ALA A CA 1
ATOM 861 C C . ALA A 1 110 ? 8.579 -18.978 -1.634 1.00 85.56 110 ALA A C 1
ATOM 863 O O . ALA A 1 110 ? 9.473 -19.717 -1.227 1.00 85.56 110 ALA A O 1
ATOM 864 N N . ASN A 1 111 ? 8.715 -17.648 -1.655 1.00 84.31 111 ASN A N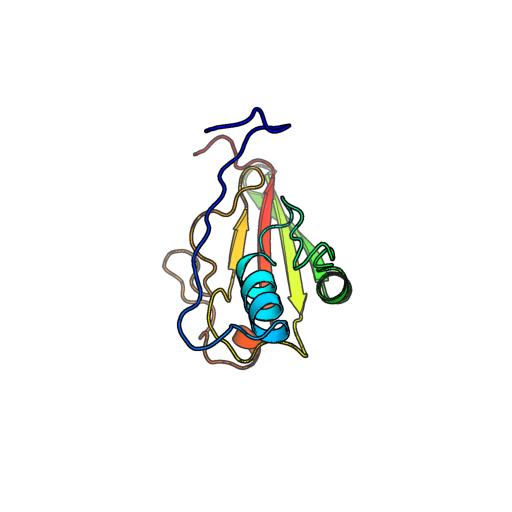 1
ATOM 865 C CA . ASN A 1 111 ? 9.970 -16.986 -1.278 1.00 84.31 111 ASN A CA 1
ATOM 866 C C . ASN A 1 111 ? 10.177 -16.961 0.240 1.00 84.31 111 ASN A C 1
ATOM 868 O O . ASN A 1 111 ? 11.274 -17.230 0.722 1.00 84.31 111 ASN A O 1
ATOM 872 N N . PHE A 1 112 ? 9.124 -16.642 0.999 1.00 85.12 112 PHE A N 1
ATOM 873 C CA . PHE A 1 112 ? 9.189 -16.537 2.457 1.00 85.12 112 PHE A CA 1
ATOM 874 C C . PHE A 1 112 ? 7.961 -17.156 3.132 1.00 85.12 112 PHE A C 1
ATOM 876 O O . PHE A 1 112 ? 6.839 -17.055 2.641 1.00 85.12 112 PHE A O 1
ATOM 883 N N . ASP A 1 113 ? 8.167 -17.751 4.309 1.00 84.56 113 ASP A N 1
ATOM 884 C CA . ASP A 1 113 ? 7.075 -18.154 5.199 1.00 84.56 113 ASP A CA 1
ATOM 885 C C . ASP A 1 113 ? 6.513 -16.916 5.922 1.00 84.56 113 ASP A C 1
ATOM 887 O O . ASP A 1 113 ? 7.213 -16.265 6.710 1.00 84.56 113 ASP A O 1
ATOM 891 N N . GLY A 1 114 ? 5.229 -16.625 5.681 1.00 79.88 114 GLY A N 1
ATOM 892 C CA . GLY A 1 114 ? 4.479 -15.497 6.246 1.00 79.88 114 GLY A CA 1
ATOM 893 C C . GLY A 1 114 ? 4.465 -15.430 7.779 1.00 79.88 114 GLY A C 1
ATOM 894 O O . GLY A 1 114 ? 4.211 -14.381 8.371 1.00 79.88 114 GLY A O 1
ATOM 895 N N . ARG A 1 115 ? 4.762 -16.540 8.462 1.00 79.31 115 ARG A N 1
ATOM 896 C CA . ARG A 1 115 ? 4.789 -16.599 9.932 1.00 79.31 115 ARG A CA 1
ATOM 897 C C . ARG A 1 115 ? 6.080 -16.043 10.523 1.00 79.31 115 ARG A C 1
ATOM 899 O O . ARG A 1 115 ? 6.109 -15.727 11.718 1.00 79.31 115 ARG A O 1
ATOM 906 N N . THR A 1 116 ? 7.136 -15.940 9.719 1.00 84.75 116 THR A N 1
ATOM 907 C CA . THR A 1 116 ? 8.457 -15.504 10.176 1.00 84.75 116 THR A CA 1
ATOM 908 C C . THR A 1 116 ? 8.451 -14.043 10.617 1.00 84.75 116 THR A C 1
ATOM 910 O O . THR A 1 116 ? 7.658 -13.220 10.160 1.00 84.75 116 THR A O 1
ATOM 913 N N . ARG A 1 117 ? 9.383 -13.686 11.508 1.00 82.19 117 ARG A N 1
ATOM 914 C CA . ARG A 1 117 ? 9.550 -12.294 11.953 1.00 82.19 117 ARG A CA 1
ATOM 915 C C . ARG A 1 117 ? 9.890 -11.358 10.792 1.00 82.19 117 ARG A C 1
ATOM 917 O O . ARG A 1 117 ? 9.468 -10.209 10.806 1.00 82.19 117 ARG A O 1
ATOM 924 N N . PHE A 1 118 ? 10.634 -11.857 9.805 1.00 85.25 118 PHE A N 1
ATOM 925 C CA . PHE A 1 118 ? 10.954 -11.124 8.585 1.00 85.25 118 PHE A CA 1
ATOM 926 C C . PHE A 1 118 ? 9.681 -10.782 7.805 1.00 85.25 118 PHE A C 1
ATOM 928 O O . PHE A 1 118 ? 9.406 -9.607 7.573 1.00 85.25 118 PHE A O 1
ATOM 935 N N . ALA A 1 119 ? 8.864 -11.794 7.505 1.00 83.00 119 ALA A N 1
ATOM 936 C CA . ALA A 1 119 ? 7.619 -11.629 6.767 1.00 83.00 119 ALA A CA 1
ATOM 937 C C . ALA A 1 119 ? 6.625 -10.675 7.446 1.00 83.00 119 ALA A C 1
ATOM 939 O O . ALA A 1 119 ? 5.925 -9.927 6.771 1.00 83.00 119 ALA A O 1
ATOM 940 N N . LYS A 1 120 ? 6.609 -10.657 8.785 1.00 78.62 120 LYS A N 1
ATOM 941 C CA . LYS A 1 120 ? 5.757 -9.748 9.563 1.00 78.62 120 LYS A CA 1
ATOM 942 C C . LYS A 1 120 ? 6.249 -8.306 9.624 1.00 78.62 120 LYS A C 1
ATOM 944 O O . LYS A 1 120 ? 5.470 -7.407 9.931 1.00 78.62 120 LYS A O 1
ATOM 949 N N . ARG A 1 121 ? 7.544 -8.090 9.394 1.00 80.69 121 ARG A N 1
ATOM 950 C CA . ARG A 1 121 ? 8.199 -6.784 9.518 1.00 80.69 121 ARG A CA 1
ATOM 951 C C . ARG A 1 121 ? 8.208 -6.014 8.207 1.00 80.69 121 ARG A C 1
ATOM 953 O O . ARG A 1 121 ? 8.107 -4.793 8.237 1.00 80.69 121 ARG A O 1
ATOM 960 N N . TYR A 1 122 ? 8.382 -6.707 7.089 1.00 82.44 122 TYR A N 1
ATOM 961 C CA . TYR A 1 122 ? 8.580 -6.065 5.799 1.00 82.44 122 TYR A CA 1
ATOM 962 C C . TYR A 1 122 ? 7.336 -6.152 4.932 1.00 82.44 122 TYR A C 1
ATOM 964 O O . TYR A 1 122 ? 6.625 -7.152 4.917 1.00 82.44 122 TYR A O 1
ATOM 972 N N . LYS A 1 123 ? 7.104 -5.087 4.177 1.00 82.75 123 LYS A N 1
ATOM 973 C CA . LYS A 1 123 ? 6.086 -5.011 3.136 1.00 82.75 123 LYS A CA 1
ATOM 974 C C . LYS A 1 123 ? 6.774 -4.531 1.873 1.00 82.75 123 LYS A C 1
ATOM 976 O O . LYS A 1 123 ? 7.561 -3.587 1.937 1.00 82.75 123 LYS A O 1
ATOM 981 N N . ILE A 1 124 ? 6.525 -5.199 0.755 1.00 87.06 124 ILE A N 1
ATOM 982 C CA . ILE A 1 124 ? 7.199 -4.895 -0.506 1.00 87.06 124 ILE A CA 1
ATOM 983 C C . ILE A 1 124 ? 6.140 -4.487 -1.522 1.00 87.06 124 ILE A C 1
ATOM 985 O O . ILE A 1 124 ? 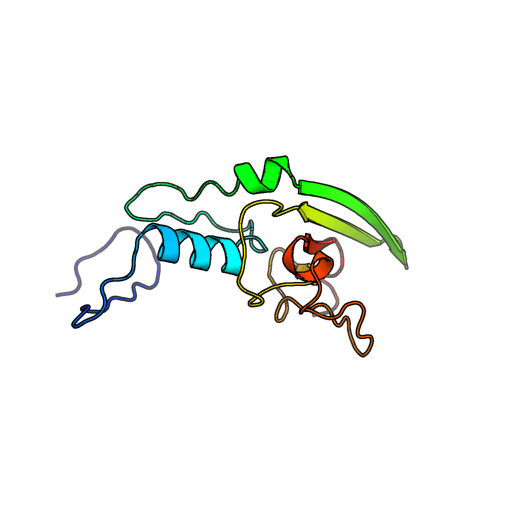5.132 -5.169 -1.679 1.00 87.06 124 ILE A O 1
ATOM 989 N N . ILE A 1 125 ? 6.367 -3.368 -2.195 1.00 86.31 125 ILE A N 1
ATOM 990 C CA . ILE A 1 125 ? 5.577 -2.918 -3.339 1.00 86.31 125 ILE A CA 1
ATOM 991 C C . ILE A 1 125 ? 6.496 -2.982 -4.552 1.00 86.31 125 ILE A C 1
ATOM 993 O O . ILE A 1 125 ? 7.618 -2.478 -4.499 1.00 86.31 125 ILE A O 1
ATOM 997 N N . VAL A 1 126 ? 6.038 -3.618 -5.621 1.00 88.94 126 VAL A N 1
ATOM 998 C CA . VAL A 1 126 ? 6.726 -3.667 -6.910 1.00 88.94 126 VAL A CA 1
ATOM 999 C C . VAL A 1 126 ? 5.858 -2.924 -7.907 1.00 88.94 126 VAL A C 1
ATOM 1001 O O . VAL A 1 126 ? 4.855 -3.455 -8.369 1.00 88.94 126 VAL A O 1
ATOM 1004 N N . ASP A 1 127 ? 6.246 -1.692 -8.199 1.00 87.25 127 ASP A N 1
ATOM 1005 C CA . ASP A 1 127 ? 5.605 -0.832 -9.186 1.00 87.25 127 ASP A CA 1
ATOM 1006 C C . ASP A 1 127 ? 6.290 -1.030 -10.539 1.00 87.25 127 ASP A C 1
ATOM 1008 O O . ASP A 1 127 ? 7.479 -0.736 -10.708 1.00 87.25 127 ASP A O 1
ATOM 1012 N N . THR A 1 128 ? 5.562 -1.631 -11.473 1.00 83.06 128 THR A N 1
ATOM 1013 C CA . THR A 1 128 ? 6.062 -1.980 -12.801 1.00 83.06 128 THR A CA 1
ATOM 1014 C C . THR A 1 128 ? 5.666 -0.896 -13.792 1.00 83.06 128 THR A C 1
ATOM 1016 O O . THR A 1 128 ? 4.533 -0.846 -14.256 1.00 83.06 128 THR A O 1
ATOM 1019 N N . LEU A 1 129 ? 6.626 -0.030 -14.113 1.00 69.00 129 LEU A N 1
ATOM 1020 C CA . LEU A 1 129 ? 6.463 1.000 -15.132 1.00 69.00 129 LEU A CA 1
ATOM 1021 C C . LEU A 1 129 ? 6.795 0.388 -16.502 1.00 69.00 129 LEU A C 1
ATOM 1023 O O . LEU A 1 129 ? 7.890 -0.165 -16.671 1.00 69.00 129 LEU A O 1
ATOM 1027 N N . GLY A 1 130 ? 5.891 0.475 -17.478 1.00 63.44 130 GLY A N 1
ATOM 1028 C CA . GLY A 1 130 ? 6.112 -0.094 -18.816 1.00 63.44 130 GLY A CA 1
ATOM 1029 C C . GLY A 1 130 ? 5.628 -1.540 -18.990 1.00 63.44 130 GLY A C 1
ATOM 1030 O O . GLY A 1 130 ? 6.079 -2.226 -19.908 1.00 63.44 130 GLY A O 1
ATOM 1031 N N . PHE A 1 131 ? 4.786 -2.052 -18.086 1.00 66.19 131 PHE A N 1
ATOM 1032 C CA . PHE A 1 131 ? 4.125 -3.363 -18.225 1.00 66.19 131 PHE A CA 1
ATOM 1033 C C . PHE A 1 131 ? 2.659 -3.250 -18.669 1.00 66.19 131 PHE A C 1
ATOM 1035 O O . PHE A 1 131 ? 1.958 -4.262 -18.724 1.00 66.19 131 PHE A O 1
ATOM 1042 N N . GLU A 1 132 ? 2.200 -2.044 -19.006 1.00 65.62 132 GLU A N 1
ATOM 1043 C CA . GLU A 1 132 ? 0.797 -1.752 -19.311 1.00 65.62 132 GLU A CA 1
ATOM 1044 C C . GLU A 1 132 ? 0.323 -2.435 -20.609 1.00 65.62 132 GLU A C 1
ATOM 1046 O O . GLU A 1 132 ? -0.844 -2.794 -20.727 1.00 65.62 132 GLU A O 1
ATOM 1051 N N . ASP A 1 133 ? 1.235 -2.713 -21.546 1.00 60.06 133 ASP A N 1
ATOM 1052 C CA . ASP A 1 133 ? 0.923 -3.268 -22.873 1.00 60.06 133 ASP A CA 1
ATOM 1053 C C . ASP A 1 133 ? 0.560 -4.774 -22.887 1.00 60.06 133 ASP A C 1
ATOM 1055 O O . ASP A 1 133 ? 0.446 -5.364 -23.964 1.00 60.06 133 ASP A O 1
ATOM 1059 N N . HIS A 1 134 ? 0.463 -5.457 -21.737 1.00 52.06 134 HIS A N 1
ATOM 1060 C CA . HIS A 1 134 ? 0.289 -6.925 -21.657 1.00 52.06 134 HIS A CA 1
ATOM 1061 C C . HIS A 1 134 ? -0.900 -7.411 -20.804 1.00 52.06 134 HIS A C 1
ATOM 1063 O O . HIS A 1 134 ? -0.988 -8.615 -20.545 1.00 52.06 134 HIS A O 1
ATOM 1069 N N . VAL A 1 135 ? -1.809 -6.524 -20.382 1.00 46.44 135 VAL A N 1
ATOM 1070 C CA . VAL A 1 135 ? -3.037 -6.899 -19.644 1.00 46.44 135 VAL A CA 1
ATOM 1071 C C . VAL A 1 135 ? -4.273 -6.779 -20.525 1.00 46.44 135 VAL A C 1
ATOM 1073 O O . VAL A 1 135 ? -4.435 -5.728 -21.178 1.00 46.44 135 VAL A O 1
#

Radius of gyration: 17.69 Å; chains: 1; bounding box: 52×38×42 Å